Protein AF-A0AAV8Z2B7-F1 (afdb_monomer_lite)

Radius of gyration: 28.78 Å; chains: 1; bounding box: 61×30×66 Å

pLDDT: mean 84.11, std 15.14, range [34.56, 98.44]

Foldseek 3Di:
DPPPPPPPDQPPPDDPVVSVVVVVVSVVVVCCVPPNDDDDDPDPPCDPPDDPVLVVLVVQLVVLVVVCVVPVDPVSVVSNVVSVVVNVCVVVVD

Organism: NCBI:txid1586634

Sequence (94 aa):
MLVENKAPNLNINEDINKTVEDFSNILLSAAEESIGKTEYVKNRKPVPWWNTECERAIKESKQALNRYKKHKTSENLLIFKNMRARTRFIIKKK

Secondary structure (DSSP, 8-state):
-----------TTS-HHHHHHHHHHHHHHHHHHHT-PPP-----PPPTT--HHHHHHHHHHHHHHHHHHHS--HHHHHHHHHHHHHHHHHHHH-

Structure (mmCIF, N/CA/C/O backbone):
data_AF-A0AAV8Z2B7-F1
#
_entry.id   AF-A0AAV8Z2B7-F1
#
loop_
_atom_site.group_PDB
_atom_site.id
_atom_site.type_symbol
_atom_site.label_atom_id
_atom_site.label_alt_id
_atom_site.label_comp_id
_atom_site.label_asym_id
_atom_site.label_entity_id
_atom_site.label_seq_id
_atom_site.pdbx_PDB_ins_code
_atom_site.Cartn_x
_atom_site.Cartn_y
_atom_site.Cartn_z
_atom_site.occupancy
_atom_site.B_iso_or_equiv
_atom_site.auth_seq_id
_atom_site.auth_comp_id
_atom_site.auth_asym_id
_atom_site.auth_atom_id
_atom_site.pdbx_PDB_model_num
ATOM 1 N N . MET A 1 1 ? 13.341 -12.064 -38.364 1.00 34.56 1 MET A N 1
ATOM 2 C CA . MET A 1 1 ? 14.083 -11.264 -39.359 1.00 34.56 1 MET A CA 1
ATOM 3 C C . MET A 1 1 ? 15.321 -10.752 -38.664 1.00 34.56 1 MET A C 1
ATOM 5 O O . MET A 1 1 ? 15.188 -10.194 -37.584 1.00 34.56 1 MET A O 1
ATOM 9 N N . LEU A 1 2 ? 16.497 -11.054 -39.204 1.00 38.81 2 LEU A N 1
ATOM 10 C CA . LEU A 1 2 ? 17.763 -10.538 -38.691 1.00 38.81 2 LEU A CA 1
ATOM 11 C C . LEU A 1 2 ? 17.735 -9.021 -38.903 1.00 38.81 2 LEU A C 1
ATOM 13 O O . LEU A 1 2 ? 17.655 -8.583 -40.046 1.00 38.81 2 LEU A O 1
ATOM 17 N N . VAL A 1 3 ? 17.700 -8.243 -37.820 1.00 51.25 3 VAL A N 1
ATOM 18 C CA . VAL A 1 3 ? 17.886 -6.790 -37.900 1.00 51.25 3 VAL A CA 1
ATOM 19 C C . VAL A 1 3 ? 19.307 -6.595 -38.408 1.00 51.25 3 VAL A C 1
ATOM 21 O O . VAL A 1 3 ? 20.267 -6.986 -37.744 1.00 51.25 3 VAL A O 1
ATOM 24 N N . GLU A 1 4 ? 19.439 -6.117 -39.642 1.00 46.97 4 GLU A N 1
ATOM 25 C CA . GLU A 1 4 ? 20.732 -5.774 -40.217 1.00 46.97 4 GLU A CA 1
ATOM 26 C C . GLU A 1 4 ? 21.422 -4.793 -39.264 1.00 46.97 4 GLU A C 1
ATOM 28 O O . GLU A 1 4 ? 20.896 -3.717 -38.985 1.00 46.97 4 GLU A O 1
ATOM 33 N N . ASN A 1 5 ? 22.593 -5.168 -38.741 1.00 56.78 5 ASN A N 1
ATOM 34 C CA . ASN A 1 5 ? 23.449 -4.269 -37.973 1.00 56.78 5 ASN A CA 1
ATOM 35 C C . ASN A 1 5 ? 23.994 -3.193 -38.915 1.00 56.78 5 ASN A C 1
ATOM 37 O O . ASN A 1 5 ? 25.138 -3.256 -39.366 1.00 56.78 5 ASN A O 1
ATOM 41 N N . LYS A 1 6 ? 23.171 -2.200 -39.242 1.00 55.16 6 LYS A N 1
ATOM 42 C CA . LYS A 1 6 ? 23.607 -1.008 -39.953 1.00 55.16 6 LYS A CA 1
ATOM 43 C C . LYS A 1 6 ? 24.223 -0.071 -38.928 1.00 55.16 6 LYS A C 1
ATOM 45 O O . LYS A 1 6 ? 23.617 0.924 -38.553 1.00 55.16 6 LYS A O 1
ATOM 50 N N . ALA A 1 7 ? 25.405 -0.440 -38.432 1.00 59.44 7 ALA A N 1
ATOM 51 C CA . ALA A 1 7 ? 26.193 0.443 -37.590 1.00 59.44 7 ALA A CA 1
ATOM 52 C C . ALA A 1 7 ? 26.427 1.742 -38.384 1.00 59.44 7 ALA A C 1
ATOM 54 O O . ALA A 1 7 ? 27.028 1.690 -39.463 1.00 59.44 7 ALA A O 1
ATOM 55 N N . PRO A 1 8 ? 25.898 2.886 -37.927 1.00 65.69 8 PRO A N 1
ATOM 56 C CA . PRO A 1 8 ? 26.128 4.151 -38.603 1.00 65.69 8 PRO A CA 1
ATOM 57 C C . PRO A 1 8 ? 27.629 4.444 -38.592 1.00 65.69 8 PRO A C 1
ATOM 59 O O . PRO A 1 8 ? 28.306 4.283 -37.576 1.00 65.69 8 PRO A O 1
ATOM 62 N N . ASN A 1 9 ? 28.161 4.801 -39.760 1.00 66.62 9 ASN A N 1
ATOM 63 C CA . ASN A 1 9 ? 29.583 5.053 -39.941 1.00 66.62 9 ASN A CA 1
ATOM 64 C C . ASN A 1 9 ? 29.946 6.368 -39.237 1.00 66.62 9 ASN A C 1
ATOM 66 O O . ASN A 1 9 ? 29.670 7.448 -39.756 1.00 66.62 9 ASN A O 1
ATOM 70 N N . LEU A 1 10 ? 30.508 6.259 -38.034 1.00 69.50 10 LEU A N 1
ATOM 71 C CA . LEU A 1 10 ? 31.045 7.381 -37.270 1.00 69.50 10 LEU A CA 1
ATOM 72 C C . LEU A 1 10 ? 32.329 7.876 -37.943 1.00 69.50 10 LEU A C 1
ATOM 74 O O . LEU A 1 10 ? 33.341 7.173 -37.965 1.00 69.50 10 LEU A O 1
ATOM 78 N N . ASN A 1 11 ? 32.301 9.095 -38.477 1.00 70.19 11 ASN A N 1
ATOM 79 C CA . ASN A 1 11 ? 33.482 9.728 -39.051 1.00 70.19 11 ASN A CA 1
ATOM 80 C C . ASN A 1 11 ? 34.325 10.386 -37.948 1.00 70.19 11 ASN A C 1
ATOM 82 O O . ASN A 1 11 ? 34.110 11.535 -37.584 1.00 70.19 11 ASN A O 1
ATOM 86 N N . ILE A 1 12 ? 35.311 9.652 -37.432 1.00 71.25 12 ILE A N 1
ATOM 87 C CA . ILE A 1 12 ? 36.162 10.066 -36.297 1.00 71.25 12 ILE A CA 1
ATOM 88 C C . ILE A 1 12 ? 37.148 11.200 -36.674 1.00 71.25 12 ILE A C 1
ATOM 90 O O . ILE A 1 12 ? 37.799 11.772 -35.806 1.00 71.25 12 ILE A O 1
ATOM 94 N N . ASN A 1 13 ? 37.257 11.552 -37.961 1.00 73.50 13 ASN A N 1
ATOM 95 C CA . ASN A 1 13 ? 38.169 12.593 -38.454 1.00 73.50 13 ASN A CA 1
ATOM 96 C C . ASN A 1 13 ? 37.514 13.986 -38.577 1.00 73.50 13 ASN A C 1
ATOM 98 O O . ASN A 1 13 ? 38.115 14.893 -39.154 1.00 73.50 13 ASN A O 1
ATOM 102 N N . GLU A 1 14 ? 36.282 14.156 -38.091 1.00 74.25 14 GLU A N 1
ATOM 103 C CA . GLU A 1 14 ? 35.572 15.441 -38.041 1.00 74.25 14 GLU A CA 1
ATOM 104 C C . GLU A 1 14 ? 35.802 16.195 -36.717 1.00 74.25 14 GLU A C 1
ATOM 106 O O . GLU A 1 14 ? 36.522 15.739 -35.829 1.00 74.25 14 GLU A O 1
ATOM 111 N N . ASP A 1 15 ? 35.196 17.383 -36.592 1.00 85.44 15 ASP A N 1
ATOM 112 C CA . ASP A 1 15 ? 35.152 18.136 -35.336 1.00 85.44 15 ASP A CA 1
ATOM 113 C C . ASP A 1 15 ? 34.685 17.238 -34.175 1.00 85.44 15 ASP A C 1
ATOM 115 O O . ASP A 1 15 ? 33.709 16.485 -34.280 1.00 85.44 15 ASP A O 1
ATOM 119 N N . ILE A 1 16 ? 35.387 17.334 -33.047 1.00 87.44 16 ILE A N 1
ATOM 120 C CA . ILE A 1 16 ? 35.153 16.513 -31.855 1.00 87.44 16 ILE A CA 1
ATOM 121 C C . ILE A 1 16 ? 33.723 16.716 -31.351 1.00 87.44 16 ILE A C 1
ATOM 123 O O . ILE A 1 16 ? 33.070 15.749 -30.962 1.00 87.44 16 ILE A O 1
ATOM 127 N N . ASN A 1 17 ? 33.207 17.949 -31.405 1.00 89.12 17 ASN A N 1
ATOM 128 C CA . ASN A 1 17 ? 31.845 18.243 -30.953 1.00 89.12 17 ASN A CA 1
ATOM 129 C C . ASN A 1 17 ? 30.800 17.488 -31.778 1.00 89.12 17 ASN A C 1
ATOM 131 O O . ASN A 1 17 ? 29.899 16.864 -31.220 1.00 89.12 17 ASN A O 1
ATOM 135 N N . LYS A 1 18 ? 30.972 17.486 -33.102 1.00 85.69 18 LYS A N 1
ATOM 136 C CA . LYS A 1 18 ? 30.088 16.783 -34.032 1.00 85.69 18 LYS A CA 1
ATOM 137 C C . LYS A 1 18 ? 30.156 15.268 -33.840 1.00 85.69 18 LYS A C 1
ATOM 139 O O . LYS A 1 18 ? 29.131 14.601 -33.780 1.00 85.69 18 LYS A O 1
ATOM 144 N N . THR A 1 19 ? 31.358 14.742 -33.618 1.00 86.81 19 THR A N 1
ATOM 145 C CA . THR A 1 19 ? 31.570 13.313 -33.345 1.00 86.81 19 THR A CA 1
ATOM 146 C C . THR A 1 19 ? 30.844 12.857 -32.071 1.00 86.81 19 THR A C 1
ATOM 148 O O . THR A 1 19 ? 30.243 11.782 -32.037 1.00 86.81 19 THR A O 1
ATOM 151 N N . VAL A 1 20 ? 30.879 13.672 -31.011 1.00 89.56 20 VAL A N 1
ATOM 152 C CA . VAL A 1 20 ? 30.193 13.386 -29.739 1.00 89.56 20 VAL A CA 1
ATOM 153 C C . VAL A 1 20 ? 28.672 13.456 -29.889 1.00 89.56 20 VAL A C 1
ATOM 155 O O . VAL A 1 20 ? 27.959 12.625 -29.316 1.00 89.56 20 VAL A O 1
ATOM 158 N N . GLU A 1 21 ? 28.170 14.419 -30.659 1.00 89.31 21 GLU A N 1
ATOM 159 C CA . GLU A 1 21 ? 26.745 14.554 -30.958 1.00 89.31 21 GLU A CA 1
ATOM 160 C C . GLU A 1 21 ? 26.225 13.351 -31.753 1.00 89.31 21 GLU A C 1
ATOM 162 O O . GLU A 1 21 ? 25.256 12.709 -31.339 1.00 89.31 21 GLU A O 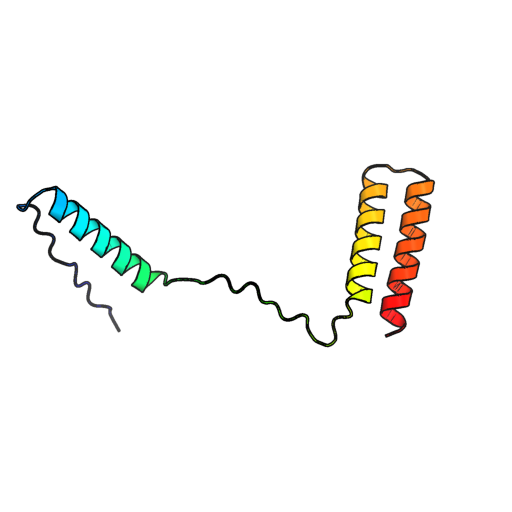1
ATOM 167 N N . ASP A 1 22 ? 26.924 12.968 -32.822 1.00 87.75 22 ASP A N 1
ATOM 168 C CA . ASP A 1 22 ? 26.569 11.816 -33.648 1.00 87.75 22 ASP A CA 1
ATOM 169 C C . ASP A 1 22 ? 26.554 10.526 -32.824 1.00 87.75 22 ASP A C 1
ATOM 171 O O . ASP A 1 22 ? 25.578 9.774 -32.855 1.00 87.75 22 ASP A O 1
ATOM 175 N N . PHE A 1 23 ? 27.584 10.293 -32.006 1.00 88.44 23 PHE A N 1
ATOM 176 C CA . PHE A 1 23 ? 27.636 9.129 -31.121 1.00 88.44 23 PHE A CA 1
ATOM 177 C C . PHE A 1 23 ? 26.456 9.088 -30.141 1.00 88.44 23 PHE A C 1
ATOM 179 O O . PHE A 1 23 ? 25.824 8.043 -29.957 1.00 88.44 23 PHE A O 1
ATOM 186 N N . SER A 1 24 ? 26.132 10.229 -29.533 1.00 92.00 24 SER A N 1
ATOM 187 C CA . SER A 1 24 ? 25.024 10.338 -28.582 1.00 92.00 24 SER A CA 1
ATOM 188 C C . SER A 1 24 ? 23.677 10.056 -29.254 1.00 92.00 24 SER A C 1
ATOM 190 O O . SER A 1 24 ? 22.853 9.325 -28.703 1.00 92.00 24 SER A O 1
ATOM 192 N N . ASN A 1 25 ? 23.474 10.560 -30.472 1.00 90.62 25 ASN A N 1
ATOM 193 C CA . ASN A 1 25 ? 22.261 10.332 -31.257 1.00 90.62 25 ASN A CA 1
ATOM 194 C C . ASN A 1 25 ? 22.091 8.861 -31.652 1.00 90.62 25 ASN A C 1
ATOM 196 O O . ASN A 1 25 ? 20.980 8.327 -31.600 1.00 90.62 25 ASN A O 1
ATOM 200 N N . ILE A 1 26 ? 23.188 8.184 -31.996 1.00 90.12 26 ILE A N 1
ATOM 201 C CA . ILE A 1 26 ? 23.189 6.749 -32.302 1.00 90.12 26 ILE A CA 1
ATOM 202 C C . ILE A 1 26 ? 22.785 5.944 -31.067 1.00 90.12 26 ILE A C 1
ATOM 204 O O . ILE A 1 26 ? 21.914 5.078 -31.154 1.00 90.12 26 ILE A O 1
ATOM 208 N N . LEU A 1 27 ? 23.379 6.253 -29.911 1.00 90.12 27 LEU A N 1
ATOM 209 C CA . LEU A 1 27 ? 23.069 5.572 -28.658 1.00 90.12 27 LEU A CA 1
ATOM 210 C C . LEU A 1 27 ? 21.598 5.755 -28.264 1.00 90.12 27 LEU A C 1
ATOM 212 O O . LEU A 1 27 ? 20.939 4.786 -27.890 1.00 90.12 27 LEU A O 1
ATOM 216 N N . LEU A 1 28 ? 21.076 6.979 -28.380 1.00 91.56 28 LEU A N 1
ATOM 217 C CA . LEU A 1 28 ? 19.671 7.278 -28.106 1.00 91.56 28 LEU A CA 1
ATOM 218 C C . LEU A 1 28 ? 18.734 6.539 -29.063 1.00 91.56 28 LEU A C 1
ATOM 220 O O . LEU A 1 28 ? 17.755 5.952 -28.611 1.00 91.56 28 LEU A O 1
ATOM 224 N N . SER A 1 29 ? 19.055 6.512 -30.358 1.00 88.88 29 SER A N 1
ATOM 225 C CA . SER A 1 29 ? 18.244 5.821 -31.370 1.00 88.88 29 SER A CA 1
ATOM 226 C C . SER A 1 29 ? 18.205 4.312 -31.121 1.00 88.88 29 SER A C 1
ATOM 228 O O . SER A 1 29 ? 17.133 3.713 -31.118 1.00 88.88 29 SER A O 1
ATOM 230 N N . ALA A 1 30 ? 19.359 3.706 -30.823 1.00 88.94 30 ALA A N 1
ATOM 231 C CA . ALA A 1 30 ? 19.449 2.289 -30.486 1.00 88.94 30 ALA A CA 1
ATOM 232 C C . ALA A 1 30 ? 18.696 1.959 -29.188 1.00 88.94 30 ALA A C 1
ATOM 234 O O . ALA A 1 30 ? 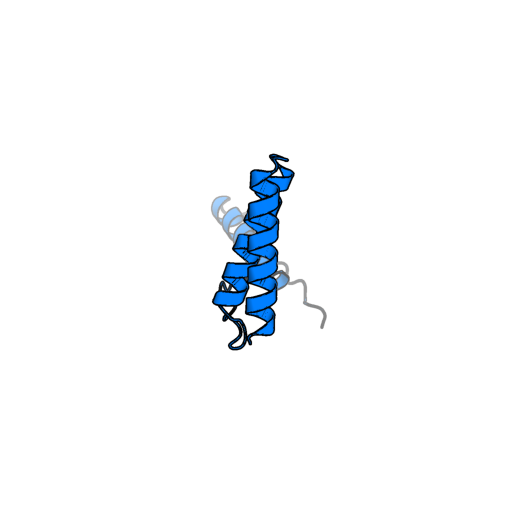18.023 0.931 -29.100 1.00 88.94 30 ALA A O 1
ATOM 235 N N . ALA A 1 31 ? 18.779 2.826 -28.177 1.00 89.38 31 ALA A N 1
ATOM 236 C CA . ALA A 1 31 ? 18.019 2.672 -26.941 1.00 89.38 31 ALA A CA 1
ATOM 237 C C . ALA A 1 31 ? 16.506 2.784 -27.188 1.00 89.38 31 ALA A C 1
ATOM 239 O O . ALA A 1 31 ? 15.735 1.998 -26.641 1.00 89.38 31 ALA A O 1
ATOM 240 N N . GLU A 1 32 ? 16.069 3.718 -28.033 1.00 89.44 32 GLU A N 1
ATOM 241 C CA . GLU A 1 32 ? 14.656 3.895 -28.364 1.00 89.44 32 GLU A CA 1
ATOM 242 C C . GLU A 1 32 ? 14.098 2.723 -29.184 1.00 89.44 32 GLU A C 1
ATOM 244 O O . GLU A 1 32 ? 12.980 2.287 -28.921 1.00 89.44 32 GLU A O 1
ATOM 249 N N . GLU A 1 33 ? 14.882 2.147 -30.098 1.00 88.31 33 GLU A N 1
ATOM 250 C CA . GLU A 1 33 ? 14.489 0.959 -30.867 1.00 88.31 33 GLU A CA 1
ATOM 251 C C . GLU A 1 33 ? 14.466 -0.323 -30.016 1.00 88.31 33 GLU A C 1
ATOM 253 O O . GLU A 1 33 ? 13.562 -1.147 -30.152 1.00 88.31 33 GLU A O 1
ATOM 258 N N . SER A 1 34 ? 15.443 -0.499 -29.119 1.00 88.19 34 SER A N 1
ATOM 259 C CA . SER A 1 34 ? 15.588 -1.732 -28.330 1.00 88.19 34 SER A CA 1
ATOM 260 C C . SER A 1 34 ? 14.740 -1.772 -27.058 1.00 88.19 34 SER A C 1
ATOM 262 O O . SER A 1 34 ? 14.243 -2.837 -26.689 1.00 88.19 34 SER A O 1
ATOM 264 N N . ILE A 1 35 ? 14.583 -0.638 -26.370 1.00 88.69 35 ILE A N 1
ATOM 265 C CA . ILE A 1 35 ? 13.872 -0.543 -25.086 1.00 88.69 35 ILE A CA 1
ATOM 266 C C . ILE A 1 35 ? 12.487 0.088 -25.278 1.00 88.69 35 ILE A C 1
ATOM 268 O O . ILE A 1 35 ? 11.526 -0.335 -24.632 1.00 88.69 35 ILE A O 1
ATOM 272 N N . GLY A 1 36 ? 12.365 1.077 -26.170 1.00 82.50 36 GLY A N 1
ATOM 273 C CA . GLY A 1 36 ? 11.155 1.884 -26.328 1.00 82.50 36 GLY A CA 1
ATOM 274 C C . GLY A 1 36 ? 10.953 2.907 -25.203 1.00 82.50 36 GLY A C 1
ATOM 275 O O . GLY A 1 36 ? 11.548 2.834 -24.127 1.00 82.50 36 GLY A O 1
ATOM 276 N N . LYS A 1 37 ? 10.081 3.894 -25.438 1.00 82.75 37 LYS A N 1
ATOM 277 C CA . LYS A 1 37 ? 9.661 4.860 -24.411 1.00 82.75 37 LYS A CA 1
ATOM 278 C C . LYS A 1 37 ? 8.464 4.310 -23.639 1.00 82.75 37 LYS A C 1
ATOM 280 O O . LYS A 1 37 ? 7.415 4.040 -24.215 1.00 82.75 37 LYS A O 1
ATOM 285 N N . THR A 1 38 ? 8.593 4.188 -22.322 1.00 81.31 38 THR A N 1
ATOM 286 C CA . THR A 1 38 ? 7.461 3.880 -21.437 1.00 81.31 38 THR A CA 1
ATOM 287 C C . THR A 1 38 ? 6.911 5.141 -20.791 1.00 81.31 38 THR A C 1
ATOM 289 O O . THR A 1 38 ? 7.601 5.799 -20.013 1.00 81.31 38 THR A O 1
ATOM 292 N N . GLU A 1 39 ? 5.637 5.431 -21.037 1.00 76.38 39 GLU A N 1
ATOM 293 C CA . GLU A 1 39 ? 4.891 6.432 -20.280 1.00 76.38 39 GLU A CA 1
ATOM 294 C C . GLU A 1 39 ? 4.248 5.795 -19.045 1.00 76.38 39 GLU A C 1
ATOM 296 O O . GLU A 1 39 ? 3.555 4.775 -19.115 1.00 76.38 39 GLU A O 1
ATOM 301 N N . TYR A 1 40 ? 4.451 6.407 -17.878 1.00 75.19 40 TYR A N 1
ATOM 302 C CA . TYR A 1 40 ? 3.775 5.981 -16.659 1.00 75.19 40 TYR A CA 1
ATOM 303 C C . TYR A 1 40 ? 2.318 6.462 -16.669 1.00 75.19 40 TYR A C 1
ATOM 305 O O . TYR A 1 40 ? 2.002 7.581 -16.259 1.00 75.19 40 TYR A O 1
ATOM 313 N N . VAL A 1 41 ? 1.398 5.597 -17.097 1.00 71.00 41 VAL A N 1
ATOM 314 C CA . VAL A 1 41 ? -0.040 5.882 -17.024 1.00 71.00 41 VAL 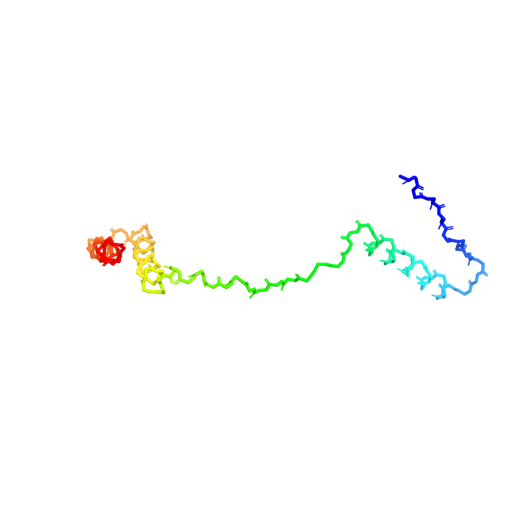A CA 1
ATOM 315 C C . VAL A 1 41 ? -0.525 5.683 -15.588 1.00 71.00 41 VAL A C 1
ATOM 317 O O . VAL A 1 41 ? -0.864 4.580 -15.152 1.00 71.00 41 VAL A O 1
ATOM 320 N N . LYS A 1 42 ? -0.603 6.781 -14.832 1.00 67.12 42 LYS A N 1
ATOM 321 C CA . LYS A 1 42 ? -1.142 6.821 -13.463 1.00 67.12 42 LYS A CA 1
ATOM 322 C C . LYS A 1 42 ? -2.672 6.749 -13.447 1.00 67.12 42 LYS A C 1
ATOM 324 O O . LYS A 1 42 ? -3.324 7.581 -12.829 1.00 67.12 42 LYS A O 1
ATOM 329 N N . ASN A 1 43 ? -3.267 5.784 -14.145 1.00 62.94 43 ASN A N 1
ATOM 330 C CA . ASN A 1 43 ? -4.721 5.691 -14.232 1.00 62.94 43 ASN A CA 1
ATOM 331 C C . ASN A 1 43 ? -5.212 4.256 -14.048 1.00 62.94 43 ASN A C 1
ATOM 333 O O . ASN A 1 43 ? -5.791 3.639 -14.941 1.00 62.94 43 ASN A O 1
ATOM 337 N N . ARG A 1 44 ? -5.018 3.714 -12.840 1.00 65.50 44 ARG A N 1
ATOM 338 C CA . ARG A 1 44 ? -5.891 2.626 -1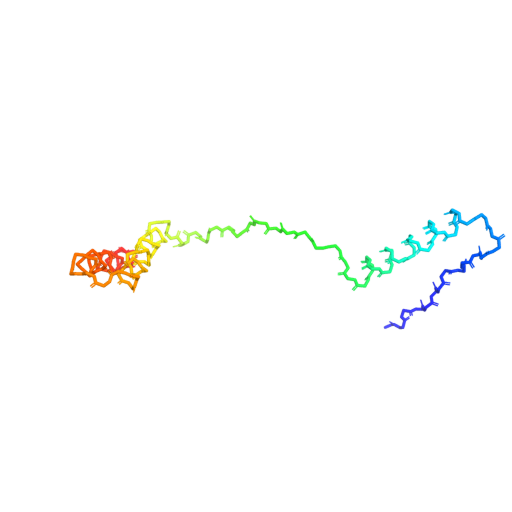2.394 1.00 65.50 44 ARG A CA 1
ATOM 339 C C . ARG A 1 44 ? -7.269 3.242 -12.182 1.00 65.50 44 ARG A C 1
ATOM 341 O O . ARG A 1 44 ? -7.507 3.838 -11.135 1.00 65.50 44 ARG A O 1
ATOM 348 N N . LYS A 1 45 ? -8.154 3.131 -13.179 1.00 65.62 45 LYS A N 1
ATOM 349 C CA . LYS A 1 45 ? -9.574 3.443 -12.990 1.00 65.62 45 LYS A CA 1
ATOM 350 C C . LYS A 1 45 ? -10.032 2.643 -11.764 1.00 65.62 45 LYS A C 1
ATOM 352 O O . LYS A 1 45 ? -9.841 1.422 -11.775 1.00 65.62 45 LYS A O 1
ATOM 357 N N . PRO A 1 46 ? -10.551 3.278 -10.697 1.00 62.84 46 PRO A N 1
ATOM 358 C CA . PRO A 1 46 ? -11.115 2.522 -9.593 1.00 62.84 46 PRO A CA 1
ATOM 359 C C . PRO A 1 46 ? -12.202 1.642 -10.197 1.00 62.84 46 PRO A C 1
ATOM 361 O O . PRO A 1 46 ? -13.103 2.135 -10.878 1.00 62.84 46 PRO A O 1
ATOM 364 N N . VAL A 1 47 ? -12.038 0.327 -10.066 1.00 65.88 47 VAL A N 1
ATOM 365 C CA . VAL A 1 47 ? -12.998 -0.610 -10.640 1.00 65.88 47 VAL A CA 1
ATOM 366 C C . VAL A 1 47 ? -14.390 -0.274 -10.086 1.00 65.88 47 VAL A C 1
ATOM 368 O O . VAL A 1 47 ? -14.488 -0.003 -8.893 1.00 65.88 47 VAL A O 1
ATOM 371 N N . PRO A 1 48 ? -15.463 -0.237 -10.895 1.00 61.88 48 PRO A N 1
ATOM 372 C CA . PRO A 1 48 ? -16.763 0.308 -10.472 1.00 61.88 48 PRO A CA 1
ATOM 373 C C . PRO A 1 48 ? -17.382 -0.395 -9.253 1.00 61.88 48 PRO A C 1
ATOM 375 O O . PRO A 1 48 ? -18.182 0.183 -8.522 1.00 61.88 48 PRO A O 1
ATOM 378 N N . TRP A 1 49 ? -16.999 -1.652 -9.013 1.00 65.00 49 TRP A N 1
ATOM 379 C CA . TRP A 1 49 ? -17.396 -2.431 -7.837 1.00 65.00 49 TRP A CA 1
ATOM 380 C C . TRP A 1 49 ? -16.545 -2.140 -6.590 1.00 65.00 49 TRP A C 1
ATOM 382 O O . TRP A 1 49 ? -16.931 -2.506 -5.476 1.00 65.00 49 TRP A O 1
ATOM 392 N N . TRP A 1 50 ? -15.405 -1.461 -6.744 1.00 66.44 50 TRP A N 1
ATOM 393 C CA . TRP A 1 50 ? -14.555 -1.011 -5.649 1.00 66.44 50 TRP A CA 1
ATOM 394 C C . TRP A 1 50 ? -15.277 0.067 -4.849 1.00 66.44 50 TRP A C 1
ATOM 396 O O . TRP A 1 50 ? -15.434 1.209 -5.275 1.00 66.44 50 TRP A O 1
ATOM 406 N N . ASN A 1 51 ? -15.750 -0.306 -3.664 1.00 75.50 51 ASN A N 1
ATOM 407 C CA . ASN A 1 51 ? -16.352 0.652 -2.756 1.00 75.50 51 ASN A CA 1
ATOM 408 C C . ASN A 1 51 ? -15.243 1.479 -2.095 1.00 75.50 51 ASN A C 1
ATOM 410 O O . ASN A 1 51 ? -14.458 0.933 -1.315 1.00 75.50 51 ASN A O 1
ATOM 414 N N . THR A 1 52 ? -15.222 2.789 -2.337 1.00 86.69 52 THR A N 1
ATOM 415 C CA . THR A 1 52 ? -14.352 3.735 -1.618 1.00 86.69 52 THR A CA 1
ATOM 416 C C . THR A 1 52 ? -14.533 3.620 -0.101 1.00 86.69 52 THR A C 1
ATOM 418 O O . THR A 1 52 ? -13.583 3.787 0.665 1.00 86.69 52 THR A O 1
ATOM 421 N N . GLU A 1 53 ? -15.730 3.239 0.352 1.00 89.88 53 GLU A N 1
ATOM 422 C CA . GLU A 1 53 ? -16.018 2.954 1.753 1.00 89.88 53 GLU A CA 1
ATOM 423 C C . GLU A 1 53 ? -15.291 1.701 2.266 1.00 89.88 53 GLU A C 1
ATOM 425 O O . GLU A 1 53 ? -14.711 1.741 3.354 1.00 89.88 53 GLU A O 1
ATOM 430 N N . CYS A 1 54 ? -15.266 0.611 1.486 1.00 88.94 54 CYS A N 1
ATOM 431 C CA . CYS A 1 54 ? -14.534 -0.608 1.846 1.00 88.94 54 CYS A CA 1
ATOM 432 C C . CYS A 1 54 ? -13.029 -0.335 1.903 1.00 88.94 54 CYS A C 1
ATOM 434 O O . CYS A 1 54 ? -12.363 -0.758 2.847 1.00 88.94 54 CYS A O 1
ATOM 436 N N . GLU A 1 55 ? -12.493 0.404 0.929 1.00 91.00 55 GLU A N 1
ATOM 437 C CA . GLU A 1 55 ? -11.080 0.784 0.910 1.00 91.00 55 GLU A CA 1
ATOM 438 C C . GLU A 1 55 ? -10.698 1.609 2.141 1.00 91.00 55 GLU A C 1
ATOM 440 O O . GLU A 1 55 ? -9.724 1.289 2.829 1.00 91.00 55 GLU A O 1
ATOM 445 N N . ARG A 1 56 ? -11.498 2.633 2.458 1.00 93.94 56 ARG A N 1
ATOM 446 C CA . ARG A 1 56 ? -11.293 3.475 3.637 1.00 93.94 56 ARG A CA 1
ATOM 447 C C . ARG A 1 56 ? -11.325 2.649 4.922 1.00 93.94 56 ARG A C 1
ATOM 449 O O . ARG A 1 56 ? -10.394 2.750 5.717 1.00 93.94 56 ARG A O 1
ATOM 456 N N . ALA A 1 57 ? -12.324 1.782 5.095 1.00 94.38 57 ALA A N 1
ATOM 457 C CA . ALA A 1 57 ? -12.437 0.935 6.282 1.00 94.38 57 ALA A CA 1
ATOM 458 C C . ALA A 1 57 ? -11.227 -0.007 6.442 1.00 94.38 57 ALA A C 1
ATOM 460 O O . ALA A 1 57 ? -10.639 -0.105 7.522 1.00 94.38 57 ALA A O 1
ATOM 461 N N . ILE A 1 58 ? -10.783 -0.642 5.350 1.00 94.75 58 ILE A N 1
ATOM 462 C CA . ILE A 1 58 ? -9.583 -1.493 5.347 1.00 94.75 58 ILE A CA 1
ATOM 463 C C . ILE A 1 58 ? -8.335 -0.681 5.718 1.00 94.75 58 ILE A C 1
ATOM 465 O O . ILE A 1 58 ? -7.509 -1.151 6.508 1.00 94.75 58 ILE A O 1
ATOM 469 N N . LYS A 1 59 ? -8.181 0.529 5.167 1.00 96.75 59 LYS A N 1
ATOM 470 C CA . LYS A 1 59 ? -7.053 1.424 5.462 1.00 96.75 59 LYS A CA 1
ATOM 471 C C . LYS A 1 59 ? -7.023 1.812 6.941 1.00 96.75 59 LYS A C 1
ATOM 473 O O . LYS A 1 59 ? -5.978 1.677 7.575 1.00 96.75 59 LYS A O 1
ATOM 478 N N . GLU A 1 60 ? -8.158 2.213 7.50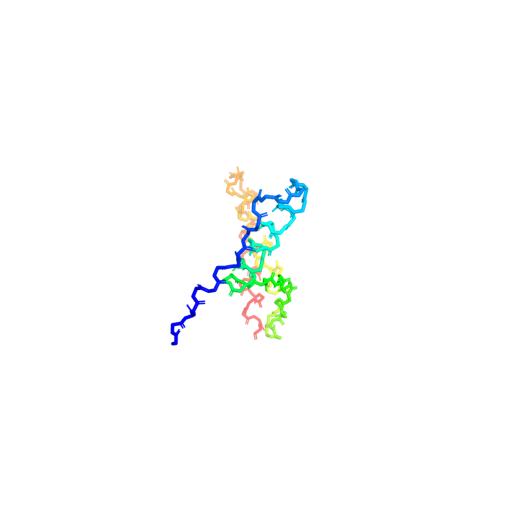1 1.00 97.19 60 GLU A N 1
ATOM 479 C CA . GLU A 1 60 ? -8.311 2.564 8.917 1.00 97.19 60 GLU A CA 1
ATOM 480 C C . GLU A 1 60 ? -7.990 1.378 9.843 1.00 97.19 60 GLU A C 1
ATOM 482 O O . GLU A 1 60 ? -7.217 1.516 10.794 1.00 97.19 60 GLU A O 1
ATOM 487 N N . SER A 1 61 ? -8.493 0.176 9.534 1.00 97.50 61 SER A N 1
ATOM 488 C CA . SER A 1 61 ? -8.188 -1.032 10.314 1.00 97.50 61 SER A CA 1
ATOM 489 C C . SER A 1 61 ? -6.699 -1.393 10.282 1.00 97.50 61 SER A C 1
ATOM 491 O O . SER A 1 61 ? -6.125 -1.741 11.318 1.00 97.50 61 SER A O 1
ATOM 493 N N . LYS A 1 62 ? -6.037 -1.254 9.124 1.00 98.12 62 LYS A N 1
ATOM 494 C CA . LYS A 1 62 ? -4.583 -1.454 8.997 1.00 98.12 62 LYS A CA 1
ATOM 495 C C . LYS A 1 62 ? -3.789 -0.417 9.792 1.00 98.12 62 LYS A C 1
ATOM 497 O O . LYS A 1 62 ? -2.820 -0.781 10.455 1.00 98.12 62 LYS A O 1
ATOM 502 N N . GLN A 1 63 ? -4.196 0.851 9.766 1.00 98.19 63 GLN A N 1
ATOM 503 C CA . GLN A 1 63 ? -3.558 1.903 10.562 1.00 98.19 63 GLN A CA 1
ATOM 504 C C . GLN A 1 63 ? -3.668 1.617 12.065 1.00 98.19 63 GLN A C 1
ATOM 506 O O . GLN A 1 63 ? -2.664 1.701 12.775 1.00 98.19 63 GLN A O 1
ATOM 511 N N . ALA A 1 64 ? -4.846 1.203 12.540 1.00 97.94 64 ALA A N 1
ATOM 512 C CA . ALA A 1 64 ? -5.046 0.807 13.932 1.00 97.94 64 ALA A CA 1
ATOM 513 C C . ALA A 1 64 ? -4.192 -0.417 14.315 1.00 97.94 64 ALA A C 1
ATOM 515 O O . ALA A 1 64 ? -3.562 -0.422 15.373 1.00 97.94 64 ALA A O 1
ATOM 516 N N . LEU A 1 65 ? -4.088 -1.419 13.431 1.00 98.31 65 LEU A N 1
ATOM 517 C CA . LEU A 1 65 ? -3.208 -2.573 13.639 1.00 98.31 65 LEU A CA 1
ATOM 518 C C . LEU A 1 65 ? -1.738 -2.156 13.747 1.00 98.31 65 LEU A C 1
ATOM 520 O O . LEU A 1 65 ? -1.033 -2.621 14.637 1.00 98.31 65 LEU A O 1
ATOM 524 N N . ASN A 1 66 ? -1.271 -1.282 12.856 1.00 98.44 66 ASN A N 1
ATOM 525 C CA . ASN A 1 66 ? 0.108 -0.799 12.871 1.00 98.44 66 ASN A CA 1
ATOM 526 C C . ASN A 1 66 ? 0.407 -0.011 14.152 1.00 98.44 66 ASN A C 1
ATOM 528 O O . ASN A 1 66 ? 1.463 -0.206 14.753 1.00 98.44 66 ASN A O 1
ATOM 532 N N . ARG A 1 67 ? -0.541 0.814 14.618 1.00 98.06 67 ARG A N 1
ATOM 533 C CA . ARG A 1 67 ? -0.426 1.521 15.899 1.00 98.06 67 ARG A CA 1
ATOM 534 C C . ARG A 1 67 ? -0.320 0.546 17.071 1.00 98.06 67 ARG A C 1
ATOM 536 O O . ARG A 1 67 ? 0.590 0.695 17.878 1.00 98.06 67 ARG A O 1
ATOM 543 N N . TYR A 1 68 ? -1.176 -0.475 17.126 1.00 98.19 68 TYR A N 1
ATOM 544 C CA . TYR A 1 68 ? -1.111 -1.512 18.160 1.00 98.19 68 TYR A CA 1
ATOM 545 C C . TYR A 1 68 ? 0.197 -2.318 18.113 1.00 98.19 68 TYR A C 1
ATOM 547 O O . TYR A 1 68 ? 0.794 -2.589 19.150 1.00 98.19 68 TYR A O 1
ATOM 555 N N . LYS A 1 69 ? 0.686 -2.665 16.915 1.00 97.94 69 LYS A N 1
ATOM 556 C CA . LYS A 1 69 ? 1.972 -3.360 16.748 1.00 97.94 69 LYS A CA 1
ATOM 557 C C . LYS A 1 69 ? 3.147 -2.530 17.264 1.00 97.94 69 LYS A C 1
ATOM 559 O O . LYS A 1 69 ? 4.028 -3.092 17.906 1.00 97.94 69 LYS A O 1
ATOM 564 N N . LYS A 1 70 ? 3.149 -1.220 16.990 1.00 98.19 70 LYS A N 1
ATOM 565 C CA . LYS A 1 70 ? 4.187 -0.288 17.454 1.00 98.19 70 LYS A CA 1
ATOM 566 C C . LYS A 1 70 ? 4.091 -0.030 18.961 1.00 98.19 70 LYS A C 1
ATOM 568 O O . LYS A 1 70 ? 5.108 0.017 19.642 1.00 98.19 70 LYS A O 1
ATOM 573 N N . HIS A 1 71 ? 2.873 0.116 19.476 1.00 96.69 71 HIS A N 1
ATOM 574 C CA . HIS A 1 71 ? 2.589 0.431 20.873 1.00 96.69 71 HIS A CA 1
ATOM 575 C C . HIS A 1 71 ? 1.509 -0.519 21.407 1.00 96.69 71 HIS A C 1
ATOM 577 O O . HIS A 1 71 ? 0.309 -0.256 21.273 1.00 96.69 71 HIS A O 1
ATOM 583 N N . LYS A 1 72 ? 1.938 -1.630 22.020 1.00 96.25 72 LYS A N 1
ATOM 584 C CA . LYS A 1 72 ? 1.056 -2.687 22.544 1.00 96.25 72 LYS A CA 1
ATOM 585 C C . LYS A 1 72 ? 0.355 -2.262 23.841 1.00 96.25 72 LYS A C 1
ATOM 587 O O . LYS A 1 72 ? 0.650 -2.778 24.911 1.00 96.25 72 LYS A O 1
ATOM 592 N N . THR A 1 73 ? -0.581 -1.324 23.741 1.00 98.06 73 THR A N 1
ATOM 593 C CA . THR A 1 73 ? -1.457 -0.912 24.848 1.00 98.06 73 THR A CA 1
ATOM 594 C C . THR A 1 73 ? -2.843 -1.546 24.710 1.00 98.06 73 THR A C 1
ATOM 596 O O . THR A 1 73 ? -3.261 -1.927 23.611 1.00 98.06 73 THR A O 1
ATOM 599 N N . SER A 1 74 ? -3.565 -1.664 25.825 1.00 97.62 74 SER A N 1
ATOM 600 C CA . SER A 1 74 ? -4.953 -2.150 25.867 1.00 97.62 74 SER A CA 1
ATOM 601 C C . SER A 1 74 ? -5.894 -1.268 25.043 1.00 97.62 74 SER A C 1
ATOM 603 O O . SER A 1 74 ? -6.703 -1.789 24.276 1.00 97.62 74 SER A O 1
ATOM 605 N N . GLU A 1 75 ? -5.718 0.051 25.121 1.00 98.00 75 GLU A N 1
ATOM 606 C CA . GLU A 1 75 ? -6.481 1.026 24.336 1.00 98.00 75 GLU A CA 1
ATOM 607 C C . GLU A 1 75 ? -6.276 0.821 22.828 1.00 98.00 75 GLU A C 1
ATOM 609 O O . GLU A 1 75 ? -7.230 0.667 22.066 1.00 98.00 75 GLU A O 1
ATOM 614 N N . ASN A 1 76 ? -5.021 0.690 22.384 1.00 97.75 76 ASN A N 1
ATOM 615 C CA . ASN A 1 76 ? -4.729 0.442 20.972 1.00 97.75 76 ASN A CA 1
ATOM 616 C C . ASN A 1 76 ? -5.303 -0.903 20.491 1.00 97.75 76 ASN A C 1
ATOM 618 O O . ASN A 1 76 ? -5.735 -1.012 19.340 1.00 97.75 76 ASN A O 1
ATOM 622 N N . LEU A 1 77 ? -5.340 -1.922 21.359 1.00 98.12 77 LEU A N 1
ATOM 623 C CA . LEU A 1 77 ? -5.973 -3.205 21.053 1.00 98.12 77 LEU A CA 1
ATOM 624 C C . LEU A 1 77 ? -7.493 -3.065 20.892 1.00 98.12 77 LEU A C 1
ATOM 626 O O . LEU A 1 77 ? -8.056 -3.651 19.964 1.00 98.12 77 LEU A O 1
ATOM 630 N N . LEU A 1 78 ? -8.154 -2.302 21.766 1.00 98.31 78 LEU A N 1
ATOM 631 C CA . LEU A 1 78 ? -9.592 -2.039 21.692 1.00 98.31 78 LEU A CA 1
ATOM 632 C C . LEU A 1 78 ? -9.949 -1.308 20.393 1.00 98.31 78 LEU A C 1
ATOM 634 O O . LEU A 1 78 ? -10.816 -1.771 19.647 1.00 98.31 78 LEU A O 1
ATOM 638 N N . ILE A 1 79 ? -9.214 -0.239 20.073 1.00 98.19 79 ILE A N 1
ATOM 639 C CA . ILE A 1 79 ? -9.379 0.528 1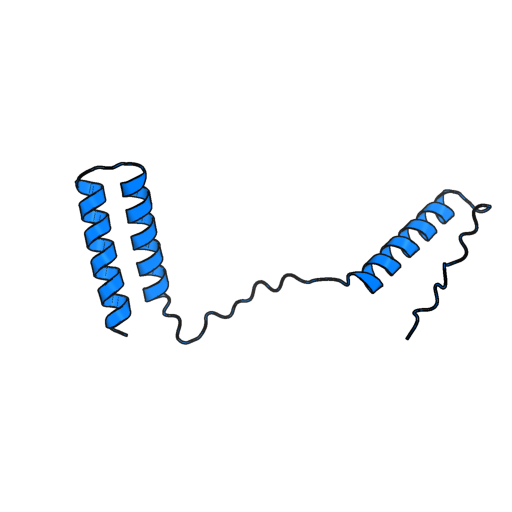8.832 1.00 98.19 79 ILE A CA 1
ATOM 640 C C . ILE A 1 79 ? -9.211 -0.387 17.613 1.00 98.19 79 ILE A C 1
ATOM 642 O O . ILE A 1 79 ? -10.062 -0.398 16.721 1.00 98.19 79 ILE A O 1
ATOM 646 N N . PHE A 1 80 ? -8.156 -1.210 17.571 1.00 98.31 80 PHE A N 1
ATOM 647 C CA . PHE A 1 80 ? -7.948 -2.152 16.469 1.00 98.31 80 PHE A CA 1
ATOM 648 C C . PHE A 1 80 ? -9.102 -3.156 16.330 1.00 98.31 80 PHE A C 1
ATOM 650 O O . PHE A 1 80 ? -9.580 -3.386 15.215 1.00 98.31 80 PHE A O 1
ATOM 657 N N . LYS A 1 81 ? -9.572 -3.743 17.439 1.00 98.31 81 LYS A N 1
ATOM 658 C CA . LYS A 1 81 ? -10.699 -4.689 17.429 1.00 98.31 81 LYS A CA 1
ATOM 659 C C . LYS A 1 81 ? -11.970 -4.039 16.883 1.00 98.31 81 LYS A C 1
ATOM 661 O O . LYS A 1 81 ? -12.612 -4.633 16.015 1.00 98.31 81 LYS A O 1
ATOM 666 N N . ASN A 1 82 ? -12.284 -2.822 17.325 1.00 98.06 82 ASN A N 1
ATOM 667 C CA . ASN A 1 82 ? -13.440 -2.065 16.850 1.00 98.06 82 ASN A CA 1
ATOM 668 C C . ASN A 1 82 ? -13.344 -1.790 15.336 1.00 98.06 82 ASN A C 1
ATOM 670 O O . ASN A 1 82 ? -14.218 -2.188 14.563 1.00 98.06 82 ASN A O 1
ATOM 674 N N . MET A 1 83 ? -12.213 -1.245 14.878 1.00 98.06 83 MET A N 1
ATOM 675 C CA . MET A 1 83 ? -11.985 -0.968 13.454 1.00 98.06 83 MET A CA 1
ATOM 676 C C . MET A 1 83 ? -12.048 -2.231 12.585 1.00 98.06 83 MET A C 1
ATOM 678 O O . MET A 1 83 ? -12.581 -2.212 11.471 1.00 98.06 83 MET A O 1
ATOM 682 N N . ARG A 1 84 ? -11.546 -3.365 13.091 1.00 97.81 84 ARG A N 1
ATOM 683 C CA . ARG A 1 84 ? -11.628 -4.657 12.398 1.00 97.81 84 ARG A CA 1
ATOM 684 C C . ARG A 1 84 ? -13.070 -5.154 12.282 1.00 97.81 84 ARG A C 1
ATOM 686 O O . ARG A 1 84 ? -13.435 -5.669 11.225 1.00 97.81 84 ARG A O 1
ATOM 693 N N . ALA A 1 85 ? -13.882 -5.011 13.330 1.00 97.69 85 ALA A N 1
ATOM 694 C CA . ALA A 1 85 ? -15.298 -5.380 13.304 1.00 97.69 85 ALA A CA 1
ATOM 695 C C . ALA A 1 85 ? -16.080 -4.521 12.298 1.00 97.69 85 ALA A C 1
ATOM 697 O O . ALA A 1 85 ? -16.750 -5.066 11.420 1.00 97.69 85 ALA A O 1
ATOM 698 N N . ARG A 1 86 ? -15.895 -3.194 12.344 1.00 96.38 86 ARG A N 1
ATOM 699 C CA . ARG A 1 86 ? -16.483 -2.244 11.386 1.00 96.38 86 ARG A CA 1
ATOM 700 C C . ARG A 1 86 ? -16.136 -2.595 9.940 1.00 96.38 86 ARG A C 1
ATOM 702 O O . ARG A 1 86 ? -17.015 -2.633 9.086 1.00 96.38 86 ARG A O 1
ATOM 709 N N . THR A 1 87 ? -14.870 -2.914 9.671 1.00 95.75 87 THR A N 1
ATOM 710 C CA . THR A 1 87 ? -14.417 -3.308 8.327 1.00 95.75 87 THR A CA 1
ATOM 711 C C . THR A 1 87 ? -15.122 -4.572 7.837 1.00 95.75 87 THR A C 1
ATOM 713 O O . THR A 1 87 ? -15.614 -4.602 6.713 1.00 95.75 87 THR A O 1
ATOM 716 N N . ARG A 1 88 ? -15.229 -5.609 8.681 1.00 95.00 88 ARG A N 1
ATOM 717 C CA . ARG A 1 88 ? -15.946 -6.850 8.332 1.00 95.00 88 ARG A CA 1
ATOM 718 C C . ARG A 1 88 ? -17.426 -6.600 8.041 1.00 95.00 88 ARG A C 1
ATOM 720 O O . ARG A 1 88 ? -17.966 -7.240 7.147 1.00 95.00 88 ARG A O 1
ATOM 727 N N . PHE A 1 89 ? -18.062 -5.698 8.786 1.00 95.19 89 PHE A N 1
ATOM 728 C CA . PHE A 1 89 ? -19.452 -5.317 8.553 1.00 95.19 89 PHE A CA 1
ATOM 729 C C . PHE A 1 89 ? -19.626 -4.608 7.206 1.00 95.19 89 PHE A C 1
ATOM 731 O O . PHE A 1 89 ? -20.445 -5.043 6.408 1.00 95.19 89 PHE A O 1
ATOM 738 N N . ILE A 1 90 ? -18.821 -3.580 6.916 1.00 92.50 90 ILE A N 1
ATOM 739 C CA . ILE A 1 90 ? -18.901 -2.814 5.657 1.00 92.50 90 ILE A CA 1
ATOM 740 C C . ILE A 1 90 ? -18.689 -3.722 4.440 1.00 92.50 90 ILE A C 1
ATOM 742 O O . ILE A 1 90 ? -19.416 -3.607 3.460 1.00 92.50 90 ILE A O 1
ATOM 746 N N . ILE A 1 91 ? -17.740 -4.660 4.524 1.00 89.19 91 ILE A N 1
ATOM 747 C CA . ILE A 1 91 ? -17.481 -5.627 3.449 1.00 89.19 91 ILE A CA 1
ATOM 748 C C . ILE A 1 91 ? -18.677 -6.562 3.221 1.00 89.19 91 ILE A C 1
ATOM 750 O O . ILE A 1 91 ? -18.931 -6.920 2.082 1.00 89.19 91 ILE A O 1
ATOM 754 N N . LYS A 1 92 ? -19.393 -6.964 4.281 1.00 87.88 92 LYS A N 1
ATOM 755 C CA . LYS A 1 92 ? -20.550 -7.877 4.195 1.00 87.88 92 LYS A CA 1
ATOM 756 C C . LYS A 1 92 ? -21.880 -7.189 3.890 1.00 87.88 92 LYS A C 1
ATOM 758 O O . LYS A 1 92 ? -22.813 -7.855 3.470 1.00 87.88 92 LYS A O 1
ATOM 763 N N . LYS A 1 93 ? -22.002 -5.898 4.206 1.00 83.50 93 LYS A N 1
ATOM 764 C CA . LYS A 1 93 ? -23.212 -5.101 3.967 1.00 83.50 93 LYS A CA 1
ATOM 765 C C . LYS A 1 93 ? -23.466 -4.891 2.469 1.00 83.50 93 LYS A C 1
ATOM 767 O O . LYS A 1 93 ? -24.595 -4.591 2.093 1.00 83.50 93 LYS A O 1
ATOM 772 N N . LYS A 1 94 ? -22.413 -4.980 1.658 1.00 61.88 94 LYS A N 1
ATOM 773 C CA . LYS A 1 94 ? -22.452 -4.823 0.207 1.00 61.88 94 LYS A CA 1
ATOM 774 C C . LYS A 1 94 ? -22.566 -6.181 -0.468 1.00 61.88 94 LYS A C 1
ATOM 776 O O . LYS A 1 94 ? -23.263 -6.227 -1.499 1.00 61.88 94 LYS A O 1
#